Protein AF-A0A966AXZ4-F1 (afdb_monomer_lite)

Secondary structure (DSSP, 8-state):
--TTS-----S--GGGHHHHHHHHHHTT---TTTS-HHHHT-EE---TTT-TT-SS-SGGGHHHHHHHHHHHHHHTT--S---EEEESSTT-TT-GGGSSEEEEEEETTEEEEEE---TTS-S--EEEEEEEEGGGHHHHHHHHHHHHHHT-SS--HHHHHHHH-HHHHHHHHHTT-

pLDDT: mean 95.13, std 7.03, range [40.56, 98.88]

Structure (mmCIF, N/CA/C/O backbone):
data_AF-A0A966AXZ4-F1
#
_entry.id   AF-A0A966AXZ4-F1
#
loop_
_atom_site.group_PDB
_atom_site.id
_atom_site.type_symbol
_atom_site.label_atom_id
_atom_site.label_alt_id
_atom_site.label_comp_id
_atom_site.label_asym_id
_atom_site.label_entity_id
_atom_site.label_seq_id
_atom_site.pdbx_PDB_ins_code
_atom_site.Cartn_x
_atom_site.Cartn_y
_atom_site.Cartn_z
_atom_site.occupancy
_atom_site.B_iso_or_equiv
_atom_site.auth_seq_id
_atom_site.auth_comp_id
_atom_site.auth_asym_id
_atom_site.auth_atom_id
_atom_site.pdbx_PDB_model_num
ATOM 1 N N . LEU A 1 1 ? -18.632 7.167 8.258 1.00 95.75 1 LEU A N 1
ATOM 2 C CA . LEU A 1 1 ? -17.716 6.533 7.284 1.00 95.75 1 LEU A CA 1
ATOM 3 C C . LEU A 1 1 ? -16.442 7.355 7.215 1.00 95.75 1 LEU A C 1
ATOM 5 O O . LEU A 1 1 ? -16.535 8.578 7.278 1.00 95.75 1 LEU A O 1
ATOM 9 N N . THR A 1 2 ? -15.285 6.708 7.122 1.00 96.25 2 THR A N 1
ATOM 10 C CA . THR A 1 2 ? -13.990 7.372 6.924 1.00 96.25 2 THR A CA 1
ATOM 11 C C . THR A 1 2 ? -13.597 7.329 5.438 1.00 96.25 2 THR A C 1
ATOM 13 O O . THR A 1 2 ? -14.100 6.491 4.685 1.00 96.25 2 THR A O 1
ATOM 16 N N . PRO A 1 3 ? -12.667 8.186 4.982 1.00 96.75 3 PRO A N 1
ATOM 17 C CA . PRO A 1 3 ? -12.105 8.092 3.629 1.00 96.75 3 PRO A CA 1
ATOM 18 C C . PRO A 1 3 ? -11.307 6.804 3.349 1.00 96.75 3 PRO A C 1
ATOM 20 O O . PRO A 1 3 ? -10.951 6.549 2.194 1.00 96.75 3 PRO A O 1
ATOM 23 N N . ASN A 1 4 ? -11.012 6.012 4.385 1.00 95.94 4 ASN A N 1
ATOM 24 C CA . ASN A 1 4 ? -10.314 4.729 4.308 1.00 95.94 4 ASN A CA 1
ATOM 25 C C . ASN A 1 4 ? -11.280 3.534 4.383 1.00 95.94 4 ASN A C 1
ATOM 27 O O . ASN A 1 4 ? -10.869 2.445 4.737 1.00 95.94 4 ASN A O 1
ATOM 31 N N . GLN A 1 5 ? -12.551 3.729 4.013 1.00 96.06 5 GLN A N 1
ATOM 32 C CA . GLN A 1 5 ? -13.557 2.657 3.958 1.00 96.06 5 GLN A CA 1
ATOM 33 C C . GLN A 1 5 ? -13.940 2.082 5.342 1.00 96.06 5 GLN A C 1
ATOM 35 O O . GLN A 1 5 ? -14.648 1.084 5.405 1.00 96.06 5 GLN A O 1
ATOM 40 N N . ASP A 1 6 ? -13.589 2.761 6.444 1.00 93.88 6 ASP A N 1
ATOM 41 C CA . ASP A 1 6 ? -13.956 2.336 7.803 1.00 93.88 6 ASP A CA 1
ATOM 42 C C . ASP A 1 6 ? -15.274 2.952 8.299 1.00 93.88 6 ASP A C 1
ATOM 44 O O . ASP A 1 6 ? -15.748 4.007 7.844 1.00 93.88 6 ASP A O 1
ATOM 48 N N . LEU A 1 7 ? -15.830 2.336 9.343 1.00 93.00 7 LEU A N 1
ATOM 49 C CA . LEU A 1 7 ? -16.953 2.849 10.123 1.00 93.00 7 LEU A CA 1
ATOM 50 C C . LEU A 1 7 ? -16.463 3.454 11.444 1.00 93.00 7 LEU A C 1
ATOM 52 O O . LEU A 1 7 ? -15.711 2.838 12.191 1.00 93.00 7 LEU A O 1
ATOM 56 N N . LEU A 1 8 ? -16.936 4.665 11.754 1.00 93.06 8 LEU A N 1
ATOM 57 C CA . LEU A 1 8 ? -16.705 5.317 13.043 1.00 93.06 8 LEU A CA 1
ATOM 58 C C . LEU A 1 8 ? -17.998 5.271 13.857 1.00 93.06 8 LEU A C 1
ATOM 60 O O . LEU A 1 8 ? -18.993 5.880 13.459 1.00 93.06 8 LEU A O 1
ATOM 64 N N . LEU A 1 9 ? -17.972 4.563 14.986 1.00 92.56 9 LEU A N 1
ATOM 65 C CA . LEU A 1 9 ? -19.081 4.527 15.935 1.00 92.56 9 LEU A CA 1
ATOM 66 C C . LEU A 1 9 ? -18.983 5.734 16.879 1.00 92.56 9 LEU A C 1
ATOM 68 O O . LEU A 1 9 ? -18.031 5.862 17.650 1.00 92.56 9 LEU A O 1
ATOM 72 N N . CYS A 1 10 ? -19.959 6.636 16.797 1.00 95.06 10 CYS A N 1
ATOM 73 C CA . CYS A 1 10 ? -19.975 7.900 17.536 1.00 95.06 10 CYS A CA 1
ATOM 74 C C . CYS A 1 10 ? -20.918 7.850 18.747 1.00 95.06 10 CYS A C 1
ATOM 76 O O . CYS A 1 10 ? -21.802 7.003 18.824 1.00 95.06 10 CYS A O 1
ATOM 78 N N . ASN A 1 11 ? -20.766 8.816 19.662 1.00 95.88 11 ASN A N 1
ATOM 79 C CA . ASN A 1 11 ? -21.666 9.040 20.804 1.00 95.88 11 ASN A CA 1
ATOM 80 C C . ASN A 1 11 ? -21.821 7.835 21.753 1.00 95.88 11 ASN A C 1
ATOM 82 O O . ASN A 1 11 ? -22.874 7.639 22.352 1.00 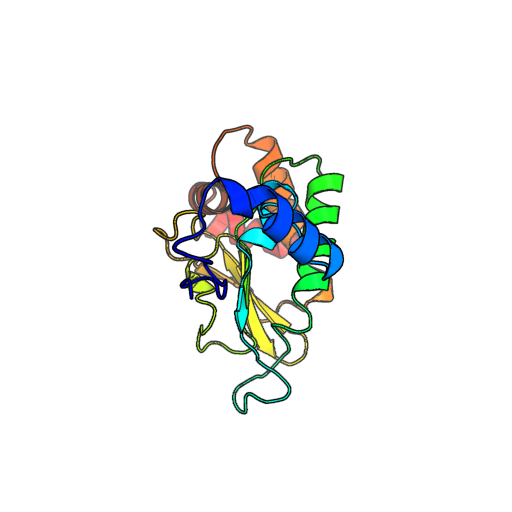95.88 11 ASN A O 1
ATOM 86 N N . ILE A 1 12 ? -20.756 7.048 21.922 1.00 95.44 12 ILE A N 1
ATOM 87 C CA . ILE A 1 12 ? -20.717 5.924 22.865 1.00 95.44 12 ILE A CA 1
ATOM 88 C C . ILE A 1 12 ? -20.418 6.441 24.277 1.00 95.44 12 ILE A C 1
ATOM 90 O O . ILE A 1 12 ? -19.349 7.011 24.527 1.00 95.44 12 ILE A O 1
ATOM 94 N N . GLY A 1 13 ? -21.333 6.195 25.218 1.00 96.69 13 GLY A N 1
ATOM 95 C CA . GLY A 1 13 ? -21.116 6.487 26.632 1.00 96.69 13 GLY A CA 1
ATOM 96 C C . GLY A 1 13 ? -19.988 5.634 27.219 1.00 96.69 13 GLY A C 1
ATOM 97 O O . GLY A 1 13 ? -19.812 4.474 26.852 1.00 96.69 13 GLY A O 1
ATOM 98 N N . SER A 1 14 ? -19.216 6.181 28.165 1.00 95.94 14 SER A N 1
ATOM 99 C CA . SER A 1 14 ? -18.076 5.464 28.768 1.00 95.94 14 SER A CA 1
ATOM 100 C C . SER A 1 14 ? -18.457 4.109 29.377 1.00 95.94 14 SER A C 1
ATOM 102 O O . SER A 1 14 ? -17.656 3.182 29.303 1.00 95.94 14 SER A O 1
ATOM 104 N N . SER A 1 15 ? -19.676 3.974 29.912 1.00 97.19 15 SER A N 1
ATOM 105 C CA . SER A 1 15 ? -20.209 2.724 30.472 1.00 97.19 15 SER A CA 1
ATOM 106 C C . SER A 1 15 ? -20.489 1.636 29.429 1.00 97.19 15 SER A C 1
ATOM 108 O O . SER A 1 15 ? -20.522 0.466 29.784 1.00 97.19 15 SER A O 1
ATOM 110 N N . GLN A 1 16 ? -20.664 1.998 28.156 1.00 96.69 16 GLN A N 1
ATOM 111 C CA . GLN A 1 16 ? -20.982 1.070 27.062 1.00 96.69 16 GLN A CA 1
ATOM 112 C C . GLN A 1 16 ? -19.729 0.585 26.317 1.00 96.69 16 GLN A C 1
ATOM 114 O O . GLN A 1 16 ? -19.795 -0.335 25.508 1.00 96.69 16 GLN A O 1
ATOM 119 N N . LYS A 1 17 ? -18.563 1.205 26.552 1.00 93.56 17 LYS A N 1
ATOM 120 C CA . LYS A 1 17 ? -17.340 0.915 25.784 1.00 93.56 17 LYS A CA 1
ATOM 121 C C . LYS A 1 17 ? -16.882 -0.535 25.914 1.00 93.56 17 LYS A C 1
ATOM 123 O O . LYS A 1 17 ? -16.391 -1.088 24.938 1.00 93.56 17 LYS A O 1
ATOM 128 N N . SER A 1 18 ? -16.980 -1.125 27.104 1.00 94.31 18 SER A N 1
ATOM 129 C CA . SER A 1 18 ? -16.552 -2.509 27.336 1.00 94.31 18 SER A CA 1
ATOM 130 C C . SER A 1 18 ? -17.468 -3.512 26.641 1.00 94.31 18 SER A C 1
ATOM 132 O O . SER A 1 18 ? -16.957 -4.401 25.968 1.00 94.31 18 SER A O 1
ATOM 134 N N . SER A 1 19 ? -18.792 -3.343 26.748 1.00 95.81 19 SER A N 1
ATOM 135 C CA . SER A 1 19 ? -19.756 -4.250 26.113 1.00 95.81 19 SER A CA 1
ATOM 136 C C . SER A 1 19 ? -19.641 -4.205 24.591 1.00 95.81 19 SER A C 1
ATOM 138 O O . SER A 1 19 ? -19.470 -5.245 23.972 1.00 95.81 19 SER A O 1
ATOM 140 N N . ILE A 1 20 ? -19.581 -3.005 24.000 1.00 94.75 20 ILE A N 1
ATOM 141 C CA . ILE A 1 20 ? -19.436 -2.839 22.545 1.00 94.75 20 ILE A CA 1
ATOM 142 C C . ILE A 1 20 ? -18.148 -3.489 22.033 1.00 94.75 20 ILE A C 1
ATOM 144 O O . ILE A 1 20 ? -18.159 -4.131 20.989 1.00 94.75 20 ILE A O 1
ATOM 148 N N . LYS A 1 21 ? -17.027 -3.339 22.752 1.00 92.88 21 LYS A N 1
ATOM 149 C CA . LYS A 1 21 ? -15.770 -3.998 22.370 1.00 92.88 21 LYS A CA 1
ATOM 150 C C . LYS A 1 21 ? -15.888 -5.525 22.392 1.00 92.88 21 LYS A C 1
ATOM 152 O O . LYS A 1 21 ? -15.381 -6.158 21.476 1.00 92.88 21 LYS A O 1
ATOM 157 N N . SER A 1 22 ? -16.544 -6.089 23.410 1.00 94.06 22 SER A N 1
ATOM 158 C CA . SER A 1 22 ? -16.777 -7.538 23.505 1.00 94.06 22 SER A CA 1
ATOM 159 C C . SER A 1 22 ? -17.649 -8.030 22.354 1.00 94.06 22 SER A C 1
ATOM 161 O O . SER A 1 22 ? -17.251 -8.938 21.637 1.00 94.06 22 SER A O 1
ATOM 163 N N . GLU A 1 23 ? -18.787 -7.373 22.119 1.00 95.44 23 GLU A N 1
ATOM 164 C CA . GLU A 1 23 ? -19.732 -7.742 21.059 1.00 95.44 23 GLU A CA 1
ATOM 165 C C . GLU A 1 23 ? -19.090 -7.659 19.664 1.00 95.44 23 GLU A C 1
ATOM 167 O O . GLU A 1 23 ? -19.274 -8.547 18.838 1.00 95.44 23 GLU A O 1
ATOM 172 N N . LEU A 1 24 ? -18.290 -6.620 19.394 1.00 94.38 24 LEU A N 1
ATOM 173 C CA . LEU A 1 24 ? -17.549 -6.507 18.134 1.00 94.38 24 LEU A CA 1
ATOM 174 C C . LEU A 1 24 ? -16.515 -7.627 17.973 1.00 94.38 24 LEU A C 1
ATOM 176 O O . LEU A 1 24 ? -16.418 -8.205 16.893 1.00 94.38 24 LEU A O 1
ATOM 180 N N . SER A 1 25 ? -15.784 -7.960 19.039 1.00 93.06 25 SER A N 1
ATOM 181 C CA . SER A 1 25 ? -14.808 -9.052 19.023 1.00 93.06 25 SER A CA 1
ATOM 182 C C . SER A 1 25 ? -15.476 -10.412 18.787 1.00 93.06 25 SER A C 1
ATOM 184 O O . SER A 1 25 ? -14.980 -11.199 17.984 1.00 93.06 25 SER A O 1
ATOM 186 N N . GLU A 1 26 ? -16.642 -10.663 19.390 1.00 95.75 26 GLU A N 1
ATOM 187 C CA . GLU A 1 26 ? -17.452 -11.872 19.159 1.00 95.75 26 GLU A CA 1
ATOM 188 C C . GLU A 1 26 ? -17.940 -11.992 17.706 1.00 95.75 26 GLU A C 1
ATOM 190 O O . GLU A 1 26 ? -18.071 -13.097 17.182 1.00 95.75 26 GLU A O 1
ATOM 195 N N . LEU A 1 27 ? -18.161 -10.860 17.031 1.00 95.62 27 LEU A N 1
ATOM 196 C CA . LEU A 1 27 ? -18.489 -10.793 15.603 1.00 95.62 27 LEU A CA 1
ATOM 197 C C . LEU A 1 27 ? -17.257 -10.891 14.684 1.00 95.62 27 LEU A C 1
ATOM 199 O O . LEU A 1 27 ? -17.410 -10.855 13.463 1.00 95.62 27 LEU A O 1
ATOM 203 N N . GLY A 1 28 ? -16.051 -11.010 15.244 1.00 93.06 28 GLY A N 1
ATOM 204 C CA . GLY A 1 28 ? -14.799 -11.113 14.493 1.00 93.06 28 GLY A CA 1
ATOM 205 C C . GLY A 1 28 ? -14.173 -9.772 14.102 1.00 93.06 28 GLY A C 1
ATOM 206 O O . GLY A 1 28 ? -13.272 -9.751 13.268 1.00 93.06 28 GLY A O 1
ATOM 207 N N . PHE A 1 29 ? -14.620 -8.651 14.677 1.00 91.94 29 PHE A N 1
ATOM 208 C CA . PHE A 1 29 ? -13.968 -7.358 14.478 1.00 91.94 29 PHE A CA 1
ATOM 209 C C . PHE A 1 29 ? -12.845 -7.158 15.494 1.00 91.94 29 PHE A C 1
ATOM 211 O O . PHE A 1 29 ? -13.083 -7.006 16.693 1.00 91.94 29 PHE A O 1
ATOM 218 N N . GLU A 1 30 ? -11.620 -7.090 14.991 1.00 89.69 30 GLU A N 1
ATOM 219 C CA . GLU A 1 30 ? -10.447 -6.720 15.777 1.00 89.69 30 GLU A CA 1
ATOM 220 C C . GLU A 1 30 ? -10.462 -5.226 16.116 1.00 89.69 30 GLU A C 1
ATOM 222 O O . GLU A 1 30 ? -10.907 -4.374 15.335 1.00 89.69 30 GLU A O 1
ATOM 227 N N . LEU A 1 31 ? -9.938 -4.874 17.289 1.00 86.25 31 LEU A N 1
ATOM 228 C CA . LEU A 1 31 ? -9.722 -3.474 17.618 1.00 86.25 31 LEU A CA 1
ATOM 229 C C . LEU A 1 31 ? -8.572 -2.927 16.773 1.00 86.25 31 LEU A C 1
ATOM 231 O O . LEU A 1 31 ? -7.605 -3.641 16.516 1.00 86.25 31 LEU A O 1
ATOM 235 N N . PRO A 1 32 ? -8.573 -1.623 16.429 1.00 83.81 32 PRO A N 1
ATOM 236 C CA . PRO A 1 32 ? -7.520 -1.056 15.601 1.00 83.81 32 PRO A CA 1
ATOM 237 C C . PRO A 1 32 ? -6.117 -1.392 16.100 1.00 83.81 32 PRO A C 1
ATOM 239 O O . PRO A 1 32 ? -5.274 -1.715 15.283 1.00 83.81 32 PRO A O 1
ATOM 242 N N . ALA A 1 33 ? -5.877 -1.375 17.418 1.00 86.00 33 ALA A N 1
ATOM 243 C CA . ALA A 1 33 ? -4.576 -1.668 18.025 1.00 86.00 33 ALA A CA 1
ATOM 244 C C . ALA A 1 33 ? -4.062 -3.104 17.803 1.00 86.00 33 ALA A C 1
ATOM 246 O O . ALA A 1 33 ? -2.859 -3.316 17.924 1.00 86.00 33 ALA A O 1
ATOM 247 N N . GLU A 1 34 ? -4.948 -4.046 17.488 1.00 87.75 34 GLU A N 1
ATOM 248 C CA . GLU A 1 34 ? -4.649 -5.465 17.255 1.00 87.75 34 GLU A CA 1
ATOM 249 C C . GLU A 1 34 ? -4.339 -5.730 15.773 1.00 87.75 34 GLU A C 1
ATOM 251 O O . GLU A 1 34 ? -3.531 -6.597 15.456 1.00 87.75 34 GLU A O 1
ATOM 256 N N . VAL A 1 35 ? -4.883 -4.903 14.873 1.00 89.25 35 VAL A N 1
ATOM 257 C CA . VAL A 1 35 ? -4.643 -4.985 13.427 1.00 89.25 35 VAL A CA 1
ATOM 258 C C . VAL A 1 35 ? -3.253 -4.452 13.077 1.00 89.25 35 VAL A C 1
ATOM 260 O O . VAL A 1 35 ? -2.879 -3.339 13.490 1.00 89.25 35 VAL A O 1
ATOM 263 N N . SER A 1 36 ? -2.509 -5.200 12.253 1.00 90.06 36 SER A N 1
ATOM 264 C CA . SER A 1 36 ? -1.188 -4.784 11.771 1.00 90.06 36 SER A CA 1
ATOM 265 C C . SER A 1 36 ? -1.267 -3.428 11.042 1.00 90.06 36 SER A C 1
ATOM 267 O O . SER A 1 36 ? -2.238 -3.156 10.327 1.00 90.06 36 SER A O 1
ATOM 269 N N . PRO A 1 37 ? -0.269 -2.534 11.187 1.00 89.19 37 PRO A N 1
ATOM 270 C CA . PRO A 1 37 ? -0.312 -1.233 10.517 1.00 89.19 37 PRO A CA 1
ATOM 271 C C . PRO A 1 37 ? -0.348 -1.330 8.983 1.00 89.19 37 PRO A C 1
ATOM 273 O O . PRO A 1 37 ? -0.871 -0.420 8.337 1.00 89.19 37 PRO A O 1
ATOM 276 N N . LEU A 1 38 ? 0.173 -2.430 8.424 1.00 92.94 38 LEU A N 1
ATOM 277 C CA . LEU A 1 38 ? 0.149 -2.735 6.994 1.00 92.94 38 LEU A CA 1
ATOM 278 C C . LEU A 1 38 ? -1.295 -2.912 6.514 1.00 92.94 38 LEU A C 1
ATOM 280 O O . LEU A 1 38 ? -1.705 -2.263 5.555 1.00 92.94 38 LEU A O 1
ATOM 284 N N . VAL A 1 39 ? -2.081 -3.720 7.231 1.00 93.75 39 VAL A N 1
ATOM 285 C CA . VAL A 1 39 ? -3.490 -3.991 6.914 1.00 93.75 39 VAL A CA 1
ATOM 286 C C . VAL A 1 39 ? -4.369 -2.782 7.225 1.00 93.75 39 VAL A C 1
ATOM 288 O O . VAL A 1 39 ? -5.171 -2.374 6.391 1.00 93.75 39 VAL A O 1
ATOM 291 N N . ARG A 1 40 ? -4.174 -2.142 8.387 1.00 92.94 40 ARG A N 1
ATOM 292 C CA . ARG A 1 40 ? -5.029 -1.049 8.894 1.00 92.94 40 ARG A CA 1
ATOM 293 C C . ARG A 1 40 ? -5.186 0.127 7.926 1.00 92.94 40 ARG A C 1
ATOM 295 O O . ARG A 1 40 ? -6.179 0.848 7.979 1.00 92.94 40 ARG A O 1
ATOM 302 N N . HIS A 1 41 ? -4.176 0.396 7.104 1.00 93.69 41 HIS A N 1
ATOM 303 C CA . HIS A 1 41 ? -4.178 1.542 6.194 1.00 93.69 41 HIS A CA 1
ATOM 304 C C . HIS A 1 41 ? -4.215 1.153 4.716 1.00 93.69 41 HIS A C 1
ATOM 306 O O . HIS A 1 41 ? -4.254 2.048 3.861 1.00 93.69 41 HIS A O 1
ATOM 312 N N . ALA A 1 42 ? -4.217 -0.147 4.414 1.00 97.50 42 ALA A N 1
ATOM 313 C CA . ALA A 1 42 ? -4.310 -0.623 3.051 1.00 97.50 42 ALA A CA 1
ATOM 314 C C . ALA A 1 42 ? -5.698 -0.355 2.463 1.00 97.50 42 ALA A C 1
ATOM 316 O O . ALA A 1 42 ? -6.698 -0.366 3.173 1.00 97.50 42 ALA A O 1
ATOM 317 N N . LEU A 1 43 ? -5.760 -0.093 1.156 1.00 98.38 43 LEU A N 1
ATOM 318 C CA . LEU A 1 43 ? -7.028 0.081 0.443 1.00 98.38 43 LEU A CA 1
ATOM 319 C C . LEU A 1 43 ? -6.993 -0.612 -0.908 1.00 98.38 43 LEU A C 1
ATOM 321 O O . LEU A 1 43 ? -6.003 -0.523 -1.635 1.00 98.38 43 LEU A O 1
ATOM 325 N N . ALA A 1 44 ? -8.126 -1.198 -1.276 1.00 98.75 44 ALA A N 1
ATOM 326 C CA . ALA A 1 44 ? -8.399 -1.697 -2.612 1.00 98.75 44 ALA A CA 1
ATOM 327 C C . ALA A 1 44 ? -9.685 -1.078 -3.173 1.00 98.75 44 ALA A C 1
ATOM 329 O O . ALA A 1 44 ? -10.540 -0.586 -2.432 1.00 98.75 44 ALA A O 1
ATOM 330 N N . CYS A 1 45 ? -9.823 -1.080 -4.501 1.00 98.69 45 CYS A N 1
ATOM 331 C CA . CYS A 1 45 ? -11.124 -0.858 -5.127 1.00 98.69 45 CYS A CA 1
ATOM 332 C C . CYS A 1 45 ? -11.830 -2.198 -5.380 1.00 98.69 45 CYS A C 1
ATOM 334 O O . CYS A 1 45 ? -11.142 -3.216 -5.469 1.00 98.69 45 CYS A O 1
ATOM 336 N N . PRO A 1 46 ? -13.161 -2.204 -5.587 1.00 98.62 46 PRO A N 1
ATOM 337 C CA . PRO A 1 46 ? -13.897 -3.448 -5.815 1.00 98.62 46 PRO A CA 1
ATOM 338 C C . PRO A 1 46 ? -13.358 -4.278 -6.980 1.00 98.62 46 PRO A C 1
ATOM 340 O O . PRO A 1 46 ? -13.218 -5.488 -6.873 1.00 98.62 46 PRO A O 1
ATOM 343 N N . ALA A 1 47 ? -12.984 -3.610 -8.079 1.00 98.69 47 ALA A N 1
ATOM 344 C CA . ALA A 1 47 ? -12.502 -4.254 -9.298 1.00 98.69 47 ALA A CA 1
ATOM 345 C C . ALA A 1 47 ? -13.448 -5.383 -9.772 1.00 98.69 47 ALA A C 1
ATOM 347 O O . ALA A 1 47 ? -14.657 -5.165 -9.890 1.00 98.69 47 ALA A O 1
ATOM 348 N N . LEU A 1 48 ? -12.916 -6.555 -10.114 1.00 97.88 48 LEU A N 1
ATOM 349 C CA . LEU A 1 48 ? -13.718 -7.704 -10.525 1.00 97.88 48 LEU A CA 1
ATOM 350 C C . LEU A 1 48 ? -14.507 -8.284 -9.333 1.00 97.88 48 LEU A C 1
ATOM 352 O O . LEU A 1 48 ? -14.006 -8.284 -8.210 1.00 97.88 48 LEU A O 1
ATOM 356 N N . PRO A 1 49 ? -15.722 -8.825 -9.556 1.00 97.75 49 PRO A N 1
ATOM 357 C CA . PRO A 1 49 ? -16.357 -9.088 -10.854 1.00 97.75 49 PRO A CA 1
ATOM 358 C C . PRO A 1 49 ? -17.327 -7.990 -11.327 1.00 97.75 49 PRO A C 1
ATOM 360 O O . PRO A 1 49 ? -17.901 -8.110 -12.405 1.00 97.75 49 PRO A O 1
ATOM 363 N N . THR A 1 50 ? -17.569 -6.951 -10.524 1.00 98.00 50 THR A N 1
ATOM 364 C CA . THR A 1 50 ? -18.685 -6.011 -10.749 1.00 98.00 50 THR A CA 1
ATOM 365 C C . THR A 1 50 ? -18.280 -4.726 -11.466 1.00 98.00 50 THR A C 1
ATOM 367 O O . THR A 1 50 ? -19.119 -4.087 -12.101 1.00 98.00 50 THR A O 1
ATOM 370 N N . CYS A 1 51 ? -17.008 -4.326 -11.405 1.00 98.50 51 CYS A N 1
ATOM 371 C CA . CYS A 1 51 ? -16.521 -3.150 -12.117 1.00 98.50 51 CYS A CA 1
ATOM 372 C C . CYS A 1 51 ? -16.235 -3.485 -13.587 1.00 98.50 51 CYS A C 1
ATOM 374 O O . CYS A 1 51 ? -15.249 -4.149 -13.895 1.00 98.50 51 CYS A O 1
ATOM 376 N N . GLY A 1 52 ? -17.032 -2.938 -14.509 1.00 98.19 52 GLY A N 1
ATOM 377 C CA . GLY A 1 52 ? -16.846 -3.128 -15.957 1.00 98.19 52 GLY A CA 1
ATOM 378 C C . GLY A 1 52 ? -15.577 -2.495 -16.552 1.00 98.19 52 GLY A C 1
ATOM 379 O O . GLY A 1 52 ? -15.327 -2.652 -17.742 1.00 98.19 52 GLY A O 1
ATOM 380 N N . LEU A 1 53 ? -14.791 -1.768 -15.748 1.00 98.44 53 LEU A N 1
ATOM 381 C CA . LEU A 1 53 ? -13.506 -1.174 -16.147 1.00 98.44 53 LEU A CA 1
ATOM 382 C C . LEU A 1 53 ? -12.298 -1.941 -15.592 1.00 98.44 53 LEU A C 1
ATOM 384 O O . LEU A 1 53 ? -11.161 -1.587 -15.898 1.00 98.44 53 LEU A O 1
ATOM 388 N N . ALA A 1 54 ? -12.521 -2.935 -14.728 1.00 98.38 54 ALA A N 1
ATOM 389 C CA . ALA A 1 54 ? -11.437 -3.699 -14.130 1.00 98.38 54 ALA A CA 1
ATOM 390 C C . ALA A 1 54 ? -10.760 -4.587 -15.179 1.00 98.38 54 ALA A C 1
ATOM 392 O O . ALA A 1 54 ? -11.426 -5.284 -15.939 1.00 98.38 54 ALA A O 1
ATOM 393 N N . VAL A 1 55 ? -9.428 -4.571 -15.189 1.00 98.25 55 VAL A N 1
ATOM 394 C CA . VAL A 1 55 ? -8.606 -5.438 -16.048 1.00 98.25 55 VAL A CA 1
ATOM 395 C C . VAL A 1 55 ? -7.943 -6.573 -15.263 1.00 98.25 55 VAL A C 1
ATOM 397 O O . VAL A 1 55 ? -7.447 -7.524 -15.858 1.00 98.25 55 VAL A O 1
ATOM 400 N N . THR A 1 56 ? -7.943 -6.477 -13.931 1.00 98.56 56 THR A N 1
ATOM 401 C CA . THR A 1 56 ? -7.454 -7.484 -12.980 1.00 98.56 56 THR A CA 1
ATOM 402 C C . THR A 1 56 ? -8.135 -7.293 -11.619 1.00 98.56 56 THR A C 1
ATOM 404 O O . THR A 1 56 ? -8.912 -6.352 -11.428 1.00 98.56 56 THR A O 1
ATOM 407 N N . GLU A 1 57 ? -7.854 -8.189 -10.676 1.00 98.56 57 GLU A N 1
ATOM 408 C CA . GLU A 1 57 ? -8.352 -8.138 -9.301 1.00 98.56 57 GLU A CA 1
ATOM 409 C C . GLU A 1 57 ? -7.822 -6.932 -8.501 1.00 98.56 57 GLU A C 1
ATOM 411 O O . GLU A 1 57 ? -6.870 -6.249 -8.879 1.00 98.56 57 GLU A O 1
ATOM 416 N N . SER A 1 58 ? -8.467 -6.656 -7.367 1.00 98.62 58 SER A N 1
ATOM 417 C CA . SER A 1 58 ? -7.967 -5.710 -6.367 1.00 98.62 58 SER A CA 1
ATOM 418 C C . SER A 1 58 ? -8.443 -6.116 -4.976 1.00 98.62 58 SER A C 1
ATOM 420 O O . SER A 1 58 ? -7.678 -6.720 -4.240 1.00 98.62 58 SER A O 1
ATOM 422 N N . GLU A 1 59 ? -9.699 -5.838 -4.611 1.00 98.56 59 GLU A N 1
ATOM 423 C CA . GLU A 1 59 ? -10.236 -6.112 -3.265 1.00 98.56 59 GLU A CA 1
ATOM 424 C C . GLU A 1 59 ? -10.067 -7.571 -2.840 1.00 98.56 59 GLU A C 1
ATOM 426 O O . GLU A 1 59 ? -9.542 -7.840 -1.765 1.00 98.56 59 GLU A O 1
ATOM 431 N N . ARG A 1 60 ? -10.438 -8.510 -3.714 1.00 98.38 60 ARG A N 1
ATOM 432 C CA . ARG A 1 60 ? -10.465 -9.944 -3.395 1.00 98.38 60 ARG A CA 1
ATOM 433 C C . ARG A 1 60 ? -9.092 -10.588 -3.206 1.00 98.38 60 ARG A C 1
ATOM 435 O O . ARG A 1 60 ? -9.031 -11.662 -2.629 1.00 98.38 60 ARG A O 1
ATOM 442 N N . VAL A 1 61 ? -8.025 -9.956 -3.696 1.00 98.19 61 VAL A N 1
ATOM 443 C CA . VAL A 1 61 ? -6.647 -10.478 -3.611 1.00 98.19 61 VAL A CA 1
ATOM 444 C C . VAL A 1 61 ? -5.756 -9.646 -2.693 1.00 98.19 61 VAL A C 1
ATOM 446 O O . VAL A 1 61 ? -4.646 -10.062 -2.378 1.00 98.19 61 VAL A O 1
ATOM 449 N N . LEU A 1 62 ? -6.211 -8.462 -2.261 1.00 98.44 62 LEU A N 1
ATOM 450 C CA . LEU A 1 62 ? -5.428 -7.599 -1.383 1.00 98.44 62 LEU A CA 1
ATOM 451 C C . LEU A 1 62 ? -5.039 -8.300 -0.065 1.00 98.44 62 LEU A C 1
ATOM 453 O O . LEU A 1 62 ? -3.881 -8.143 0.310 1.00 98.44 62 LEU A O 1
ATOM 457 N N . PRO A 1 63 ? -5.906 -9.078 0.622 1.00 97.69 63 PRO A N 1
ATOM 458 C CA . PRO A 1 63 ? -5.505 -9.800 1.834 1.00 97.69 63 PRO A CA 1
ATOM 459 C C . PRO A 1 63 ? -4.277 -10.700 1.625 1.00 97.69 63 PRO A C 1
ATOM 461 O O . PRO A 1 63 ? -3.293 -10.545 2.346 1.00 97.69 63 PRO A O 1
ATOM 464 N N . ASP A 1 64 ? -4.281 -11.533 0.580 1.00 98.19 64 ASP A N 1
ATOM 465 C CA . ASP A 1 64 ? -3.162 -12.427 0.241 1.00 98.19 64 ASP A CA 1
ATOM 466 C C . ASP A 1 64 ? -1.888 -11.637 -0.098 1.00 98.19 64 ASP A C 1
ATOM 468 O O . ASP A 1 64 ? -0.778 -12.005 0.284 1.00 98.19 64 ASP A O 1
ATOM 472 N N . VAL A 1 65 ? -2.032 -10.509 -0.804 1.00 98.50 65 VAL A N 1
ATOM 473 C CA . VAL A 1 65 ? -0.910 -9.606 -1.106 1.00 98.50 65 VAL A CA 1
ATOM 474 C C . VAL A 1 65 ? -0.317 -9.010 0.173 1.00 98.50 65 VAL A C 1
ATOM 476 O O . VAL A 1 65 ? 0.902 -8.909 0.287 1.00 98.50 65 VAL A O 1
ATOM 479 N N . LEU A 1 66 ? -1.147 -8.616 1.140 1.00 98.19 66 LEU A N 1
ATOM 480 C CA . LEU A 1 66 ? -0.672 -8.060 2.408 1.00 98.19 66 LEU A CA 1
ATOM 481 C C . LEU A 1 66 ? 0.023 -9.124 3.263 1.00 98.19 66 LEU A C 1
ATOM 483 O O . LEU A 1 66 ? 1.046 -8.809 3.862 1.00 98.19 66 LEU A O 1
ATOM 487 N N . GLU A 1 67 ? -0.467 -10.365 3.282 1.00 97.38 67 GLU A N 1
ATOM 488 C CA . GLU 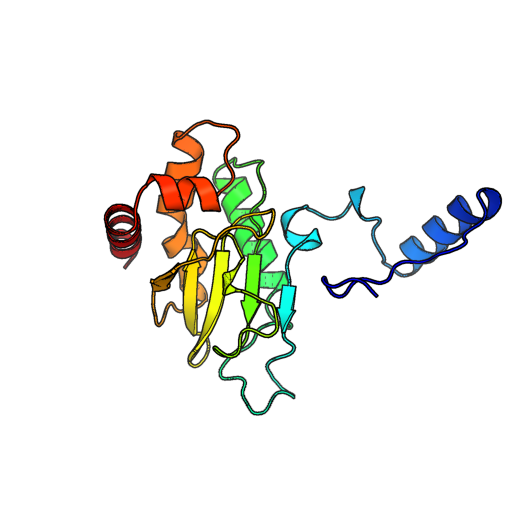A 1 67 ? 0.191 -11.483 3.975 1.00 97.38 67 GLU A CA 1
ATOM 489 C C . GLU A 1 67 ? 1.577 -11.778 3.384 1.00 97.38 67 GLU A C 1
ATOM 491 O O . GLU A 1 67 ? 2.565 -11.880 4.113 1.00 97.38 67 GLU A O 1
ATOM 496 N N . ARG A 1 68 ? 1.675 -11.823 2.051 1.00 97.88 68 ARG A N 1
ATOM 497 C CA . ARG A 1 68 ? 2.943 -11.981 1.323 1.00 97.88 68 ARG A CA 1
ATOM 498 C C . ARG A 1 68 ? 3.939 -10.869 1.650 1.00 97.88 68 ARG A C 1
ATOM 500 O O . ARG A 1 68 ? 5.099 -11.141 1.956 1.00 97.88 68 ARG A O 1
ATOM 507 N N . LEU A 1 69 ? 3.480 -9.615 1.648 1.00 98.00 69 LEU A N 1
ATOM 508 C CA . LEU A 1 69 ? 4.305 -8.462 2.012 1.00 98.00 69 LEU A CA 1
ATOM 509 C C . LEU A 1 69 ? 4.735 -8.497 3.483 1.00 98.00 69 LEU A C 1
ATOM 511 O O . LEU A 1 69 ? 5.895 -8.216 3.773 1.00 98.00 69 LEU A O 1
ATOM 515 N N . ASP A 1 70 ? 3.840 -8.850 4.408 1.00 96.19 70 ASP A N 1
ATOM 516 C CA . ASP A 1 70 ? 4.174 -8.969 5.832 1.00 96.19 70 ASP A CA 1
ATOM 517 C C . ASP A 1 70 ? 5.212 -10.075 6.068 1.00 96.19 70 ASP A C 1
ATOM 519 O O . ASP A 1 70 ? 6.212 -9.856 6.753 1.00 96.19 70 ASP A O 1
ATOM 523 N N . SER A 1 71 ? 5.043 -11.232 5.418 1.00 96.81 71 SER A N 1
ATOM 524 C CA . SER A 1 71 ? 6.019 -12.326 5.424 1.00 96.81 71 SER A CA 1
ATOM 525 C C . SER A 1 71 ? 7.385 -11.868 4.903 1.00 96.81 71 SER A C 1
ATOM 527 O O . SER A 1 71 ? 8.403 -12.101 5.558 1.00 96.81 71 SER A O 1
ATOM 529 N N . GLN A 1 72 ? 7.421 -11.138 3.784 1.00 96.75 72 GLN A N 1
ATOM 530 C CA . GLN A 1 72 ? 8.659 -10.607 3.208 1.00 96.75 72 GLN A CA 1
ATOM 531 C C . GLN A 1 72 ? 9.348 -9.603 4.150 1.00 96.75 72 GLN A C 1
ATOM 533 O O . GLN A 1 72 ? 10.559 -9.670 4.368 1.00 96.75 72 GLN A O 1
ATOM 538 N N . LEU A 1 73 ? 8.588 -8.685 4.757 1.00 96.12 73 LEU A N 1
ATOM 539 C CA . LEU A 1 73 ? 9.117 -7.733 5.739 1.00 96.12 73 LEU A CA 1
ATOM 540 C C . LEU A 1 73 ? 9.669 -8.454 6.973 1.00 96.12 73 LEU A C 1
ATOM 542 O O . LEU A 1 73 ? 10.748 -8.103 7.450 1.00 96.12 73 LEU A O 1
ATOM 546 N N . ASN A 1 74 ? 8.975 -9.483 7.463 1.00 95.56 74 ASN A N 1
ATOM 547 C CA . ASN A 1 74 ? 9.429 -10.297 8.586 1.00 95.56 74 ASN A CA 1
ATOM 548 C C . ASN A 1 74 ? 10.694 -11.096 8.251 1.00 95.56 74 ASN A C 1
ATOM 550 O O . ASN A 1 74 ? 11.616 -11.108 9.068 1.00 95.56 74 ASN A O 1
ATOM 554 N N . HIS A 1 75 ? 10.775 -11.695 7.058 1.00 96.31 75 HIS A N 1
ATOM 555 C CA . HIS A 1 75 ? 11.963 -12.398 6.567 1.00 96.31 75 HIS A CA 1
ATOM 556 C C . HIS A 1 75 ? 13.189 -11.476 6.524 1.00 96.31 75 HIS A C 1
ATOM 558 O O . HIS A 1 75 ? 14.275 -11.850 6.963 1.00 96.31 75 HIS A O 1
ATOM 564 N N . LEU A 1 76 ? 12.995 -10.233 6.079 1.00 96.06 76 LEU A N 1
ATOM 565 C CA . LEU A 1 76 ? 14.033 -9.204 6.062 1.00 96.06 76 LEU A CA 1
ATOM 566 C C . LEU A 1 76 ? 14.214 -8.499 7.419 1.00 96.06 76 LEU A C 1
ATOM 568 O O . LEU A 1 76 ? 15.033 -7.589 7.522 1.00 96.06 76 LEU A O 1
ATOM 572 N N . GLU A 1 77 ? 13.503 -8.900 8.474 1.00 95.38 77 GLU A N 1
ATOM 573 C CA . GLU A 1 77 ? 13.536 -8.301 9.820 1.00 95.38 77 GLU A CA 1
ATOM 574 C C . GLU A 1 77 ? 13.178 -6.800 9.866 1.00 95.38 77 GLU A C 1
ATOM 576 O O . GLU A 1 77 ? 13.626 -6.046 10.736 1.00 95.38 77 GLU A O 1
ATOM 581 N N . ILE A 1 78 ? 12.344 -6.337 8.939 1.00 94.56 78 ILE A N 1
ATOM 582 C CA . ILE A 1 78 ? 11.873 -4.956 8.869 1.00 94.56 78 ILE A CA 1
ATOM 583 C C . ILE A 1 78 ? 10.616 -4.815 9.734 1.00 94.56 78 ILE A C 1
ATOM 585 O O . ILE A 1 78 ? 9.559 -5.340 9.416 1.00 94.56 78 ILE A O 1
ATOM 589 N N . LYS A 1 79 ? 10.710 -4.062 10.837 1.00 91.06 79 LYS A N 1
ATOM 590 C CA . LYS A 1 79 ? 9.580 -3.824 11.767 1.00 91.06 79 LYS A CA 1
ATOM 591 C C . LYS A 1 79 ? 8.704 -2.616 11.416 1.00 91.06 79 LYS A C 1
ATOM 593 O O . LYS A 1 79 ? 7.745 -2.318 12.121 1.00 91.06 79 LYS A O 1
ATOM 598 N N . LYS A 1 80 ? 9.066 -1.876 10.367 1.00 91.75 80 LYS A N 1
ATOM 599 C CA . LYS A 1 80 ? 8.318 -0.710 9.879 1.00 91.75 80 LYS A CA 1
ATOM 600 C C . LYS A 1 80 ? 7.254 -1.166 8.880 1.00 91.75 80 LYS A C 1
ATOM 602 O O . LYS A 1 80 ? 7.472 -2.124 8.152 1.00 91.75 80 LYS A O 1
ATOM 607 N N . SER A 1 81 ? 6.145 -0.437 8.816 1.00 93.56 81 SER A N 1
ATOM 608 C CA . SER A 1 81 ? 5.068 -0.697 7.856 1.00 93.56 81 SER A CA 1
ATOM 609 C C . SER A 1 81 ? 5.218 0.141 6.591 1.00 93.56 81 SER A C 1
ATOM 611 O O . SER A 1 81 ? 5.862 1.190 6.611 1.00 93.56 81 SER A O 1
ATOM 613 N N . ILE A 1 82 ? 4.562 -0.307 5.524 1.00 96.88 82 ILE A N 1
ATOM 614 C CA . ILE A 1 82 ? 4.450 0.384 4.240 1.00 96.88 82 ILE A CA 1
ATOM 615 C C . ILE A 1 82 ? 2.972 0.695 4.000 1.00 96.88 82 ILE A C 1
ATOM 617 O O . ILE A 1 82 ? 2.116 -0.152 4.244 1.00 96.88 82 ILE A O 1
ATOM 621 N N . LEU A 1 83 ? 2.644 1.897 3.527 1.00 97.81 83 LEU A N 1
ATOM 622 C CA . LEU A 1 83 ? 1.294 2.180 3.043 1.00 97.81 83 LEU A CA 1
ATOM 623 C C . LEU A 1 83 ? 1.081 1.550 1.657 1.00 97.81 83 LEU A C 1
ATOM 625 O O . LEU A 1 83 ? 1.628 2.046 0.667 1.00 97.81 83 LEU A O 1
ATOM 629 N N . VAL A 1 84 ? 0.242 0.513 1.592 1.00 98.50 84 VAL A N 1
ATOM 630 C CA . VAL A 1 84 ? -0.071 -0.236 0.364 1.00 98.50 84 VAL A CA 1
ATOM 631 C C . VAL A 1 84 ? -1.451 0.134 -0.170 1.00 98.50 84 VAL A C 1
ATOM 633 O O . VAL A 1 84 ? -2.415 0.217 0.586 1.00 98.50 84 VAL A O 1
ATOM 636 N N . ARG A 1 85 ? -1.588 0.348 -1.480 1.00 98.75 85 ARG A N 1
ATOM 637 C CA . ARG A 1 85 ? -2.902 0.544 -2.115 1.00 98.75 85 ARG A CA 1
ATOM 638 C C . ARG A 1 85 ? -2.978 -0.156 -3.460 1.00 98.75 85 ARG A C 1
ATOM 640 O O . ARG A 1 85 ? -2.020 -0.136 -4.226 1.00 98.75 85 ARG A O 1
ATOM 647 N N . MET A 1 86 ? -4.140 -0.718 -3.768 1.00 98.81 86 MET A N 1
ATOM 648 C CA . MET A 1 86 ? -4.353 -1.563 -4.938 1.00 98.81 86 MET A CA 1
ATOM 649 C C . MET A 1 86 ? -5.573 -1.109 -5.741 1.00 98.81 86 MET A C 1
ATOM 651 O O . MET A 1 86 ? -6.573 -0.653 -5.190 1.00 98.81 86 MET A O 1
ATOM 655 N N . THR A 1 87 ? -5.494 -1.202 -7.065 1.00 98.88 87 THR A N 1
ATOM 656 C CA . THR A 1 87 ? -6.631 -0.961 -7.961 1.00 98.88 87 THR A CA 1
ATOM 657 C C . THR A 1 87 ? -6.593 -1.913 -9.144 1.00 98.88 87 THR A C 1
ATOM 659 O O . THR A 1 87 ? -5.521 -2.206 -9.660 1.00 98.88 87 THR A O 1
ATOM 662 N N . GLY A 1 88 ? -7.762 -2.333 -9.627 1.00 98.75 88 GLY A N 1
ATOM 663 C CA . GLY A 1 88 ? -7.865 -3.248 -10.769 1.00 98.75 88 GLY A CA 1
ATOM 664 C C . GLY A 1 88 ? -7.724 -2.588 -12.147 1.00 98.75 88 GLY A C 1
ATOM 665 O O . GLY A 1 88 ? -7.834 -3.281 -13.151 1.00 98.75 88 GLY A O 1
ATOM 666 N N . CYS A 1 89 ? -7.556 -1.262 -12.222 1.00 98.69 89 CYS A N 1
ATOM 667 C CA . CYS A 1 89 ? -7.385 -0.479 -13.457 1.00 98.69 89 CYS A CA 1
ATOM 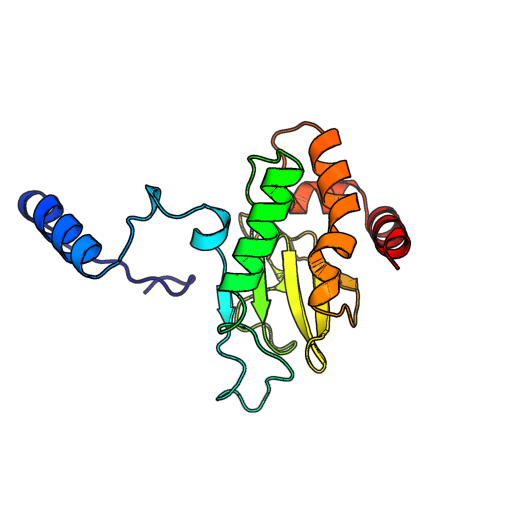668 C C . CYS A 1 89 ? -6.793 0.916 -13.129 1.00 98.69 89 CYS A C 1
ATOM 670 O O . CYS A 1 89 ? -6.832 1.322 -11.962 1.00 98.69 89 CYS A O 1
ATOM 672 N N . PRO A 1 90 ? -6.315 1.707 -14.114 1.00 98.62 90 PRO A N 1
ATOM 673 C CA . PRO A 1 90 ? -5.634 2.987 -13.865 1.00 98.62 90 PRO A CA 1
ATOM 674 C C . PRO A 1 90 ? -6.542 4.162 -13.452 1.00 98.62 90 PRO A C 1
ATOM 676 O O . PRO A 1 90 ? -6.074 5.293 -13.325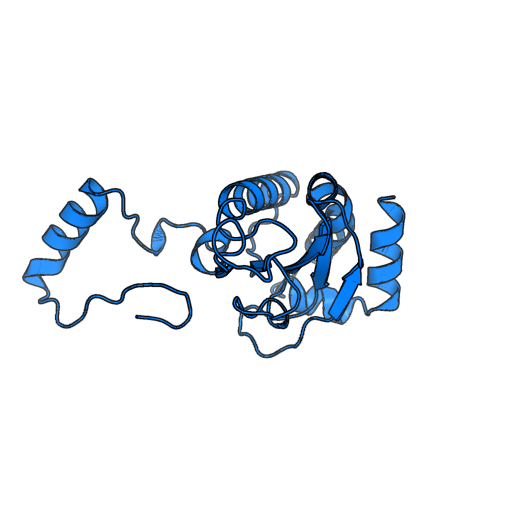 1.00 98.62 90 PRO A O 1
ATOM 679 N N . ASN A 1 91 ? -7.828 3.942 -13.172 1.00 98.62 91 ASN A N 1
ATOM 680 C CA . ASN A 1 91 ? -8.722 5.021 -12.728 1.00 98.62 91 ASN A CA 1
ATOM 681 C C . ASN A 1 91 ? -8.430 5.513 -11.300 1.00 98.62 91 ASN A C 1
ATOM 683 O O . ASN A 1 91 ? -8.855 6.600 -10.920 1.00 98.62 91 ASN A O 1
ATOM 687 N N . GLY A 1 92 ? -7.713 4.725 -10.490 1.00 98.06 92 GLY A N 1
ATOM 688 C CA . GLY A 1 92 ? -7.206 5.189 -9.199 1.00 98.06 92 GLY A CA 1
ATOM 689 C C . GLY A 1 92 ? -8.250 5.331 -8.084 1.00 98.06 92 GLY A C 1
ATOM 690 O O . GLY A 1 92 ? -8.052 6.139 -7.180 1.00 98.06 92 GLY A O 1
ATOM 691 N N . CYS A 1 93 ? -9.334 4.545 -8.087 1.00 98.62 93 CYS A N 1
ATOM 692 C CA . CYS A 1 93 ? -10.413 4.640 -7.087 1.00 98.62 93 CYS A CA 1
ATOM 693 C C . CYS A 1 93 ? -9.934 4.478 -5.628 1.00 98.62 93 CYS A C 1
ATOM 695 O O . CYS A 1 93 ? -10.448 5.148 -4.736 1.00 98.62 93 CYS A O 1
ATOM 697 N N . ALA A 1 94 ? -8.922 3.636 -5.382 1.00 98.44 94 ALA A N 1
ATOM 698 C CA . ALA A 1 94 ? -8.308 3.471 -4.059 1.00 98.44 94 ALA A CA 1
ATOM 699 C C . ALA A 1 94 ? -7.195 4.494 -3.770 1.00 98.44 94 ALA A C 1
ATOM 701 O O . ALA A 1 94 ? -6.527 4.404 -2.746 1.00 98.44 94 ALA A O 1
ATOM 702 N N . ARG A 1 95 ? -6.982 5.478 -4.657 1.00 98.56 95 ARG A N 1
ATOM 703 C CA . ARG A 1 95 ? -5.912 6.489 -4.595 1.00 98.56 95 ARG A CA 1
ATOM 704 C C . ARG A 1 95 ? -4.499 5.869 -4.492 1.00 98.56 95 ARG A C 1
ATOM 706 O O . ARG A 1 95 ? -3.744 6.249 -3.586 1.00 98.56 95 ARG A O 1
ATOM 713 N N . PRO A 1 96 ? -4.129 4.927 -5.388 1.00 98.62 96 PRO A N 1
ATOM 714 C CA . PRO A 1 96 ? -2.855 4.204 -5.331 1.00 98.62 96 PRO A CA 1
ATOM 715 C C . PRO A 1 96 ? -1.646 5.106 -5.596 1.00 98.62 96 PRO A C 1
ATOM 717 O O . PRO A 1 96 ? -0.578 4.878 -5.045 1.00 98.62 96 PRO A O 1
ATOM 720 N N . TYR A 1 97 ? -1.833 6.196 -6.343 1.00 98.69 97 TYR A N 1
ATOM 721 C CA . TYR A 1 97 ? -0.782 7.158 -6.689 1.00 98.69 97 TYR A CA 1
ATOM 722 C C . TYR A 1 97 ? -0.246 7.966 -5.500 1.00 98.69 97 TYR A C 1
ATOM 724 O O . TYR A 1 97 ? 0.721 8.698 -5.652 1.00 98.69 97 TYR A O 1
ATOM 732 N N . MET A 1 98 ? -0.861 7.848 -4.322 1.00 98.31 98 MET A N 1
ATOM 733 C CA . MET A 1 98 ? -0.395 8.488 -3.086 1.00 98.31 98 MET A CA 1
ATOM 734 C C . MET A 1 98 ? 0.280 7.496 -2.125 1.00 98.31 98 MET A C 1
ATOM 736 O O . MET A 1 98 ? 0.764 7.902 -1.070 1.00 98.31 98 MET A O 1
ATOM 740 N N . ALA A 1 99 ? 0.250 6.198 -2.441 1.00 98.38 99 ALA A N 1
ATOM 741 C CA . ALA A 1 99 ? 0.778 5.141 -1.587 1.00 98.38 99 ALA A CA 1
ATOM 742 C C . ALA A 1 99 ? 2.306 5.069 -1.653 1.00 98.38 99 ALA A C 1
ATOM 744 O O . ALA A 1 99 ? 2.916 5.443 -2.654 1.00 98.38 99 ALA A O 1
ATOM 745 N N . GLU A 1 100 ? 2.926 4.541 -0.599 1.00 98.50 100 GLU A N 1
ATOM 746 C CA . GLU A 1 100 ? 4.354 4.217 -0.643 1.00 98.50 100 GLU A CA 1
ATOM 747 C C . GLU A 1 100 ? 4.617 3.064 -1.623 1.00 98.50 100 GLU A C 1
ATOM 749 O O . GLU A 1 100 ? 5.618 3.100 -2.339 1.00 98.50 100 GLU A O 1
ATOM 754 N N . LEU A 1 101 ? 3.679 2.108 -1.690 1.00 98.69 101 LEU A N 1
ATOM 755 C CA . LEU A 1 101 ? 3.618 1.029 -2.673 1.00 98.69 101 LEU A CA 1
ATOM 756 C C . LEU A 1 101 ? 2.202 0.949 -3.268 1.00 98.69 101 LEU A C 1
ATOM 758 O O . LEU A 1 101 ? 1.230 0.622 -2.585 1.00 98.69 101 LEU A O 1
ATOM 762 N N . GLY A 1 102 ? 2.080 1.274 -4.551 1.00 98.75 102 GLY A N 1
ATOM 763 C CA . GLY A 1 102 ? 0.839 1.229 -5.317 1.00 98.75 102 GLY A CA 1
ATOM 764 C C . GLY A 1 102 ? 0.855 0.115 -6.361 1.00 98.75 102 GLY A C 1
ATOM 765 O O . GLY A 1 102 ? 1.771 0.051 -7.179 1.00 98.75 102 GLY A O 1
ATOM 766 N N . LEU A 1 103 ? -0.185 -0.718 -6.374 1.00 98.88 103 LEU A N 1
ATOM 767 C CA . LEU A 1 103 ? -0.424 -1.733 -7.402 1.00 98.88 103 LEU A CA 1
ATOM 768 C C . LEU A 1 103 ? -1.602 -1.299 -8.276 1.00 98.88 103 LEU A C 1
ATOM 770 O O . LEU A 1 103 ? -2.735 -1.172 -7.805 1.00 98.88 103 LEU A O 1
ATOM 774 N N . VAL A 1 104 ? -1.342 -1.038 -9.556 1.00 98.88 104 VAL A N 1
ATOM 775 C CA . VAL A 1 104 ? -2.351 -0.504 -10.484 1.00 98.88 104 VAL A CA 1
ATOM 776 C C . VAL A 1 104 ? -2.525 -1.449 -11.660 1.00 98.88 104 VAL A C 1
ATOM 778 O O . VAL A 1 104 ? -1.613 -1.610 -12.459 1.00 98.88 104 VAL A O 1
ATOM 781 N N . GLY A 1 105 ? -3.691 -2.076 -11.775 1.00 98.69 105 GLY A N 1
ATOM 782 C CA . GLY A 1 105 ? -3.966 -3.096 -12.782 1.00 98.69 105 GLY A CA 1
ATOM 783 C C . GLY A 1 105 ? -3.651 -2.652 -14.209 1.00 98.69 105 GLY A C 1
ATOM 784 O O . GLY A 1 105 ? -4.109 -1.593 -14.648 1.00 98.69 105 GLY A O 1
ATOM 785 N N . SER A 1 106 ? -2.885 -3.474 -14.930 1.00 98.00 106 SER A N 1
ATOM 786 C CA . SER A 1 106 ? -2.416 -3.192 -16.296 1.00 98.00 106 SER A CA 1
ATOM 787 C C . SER A 1 106 ? -2.576 -4.349 -17.282 1.00 98.00 106 SER A C 1
ATOM 789 O O . SER A 1 106 ? -2.308 -4.189 -18.475 1.00 98.00 106 SER A O 1
ATOM 791 N N . GLY A 1 107 ? -3.061 -5.491 -16.804 1.00 97.62 107 GLY A N 1
ATOM 792 C CA . GLY A 1 107 ? -3.375 -6.683 -17.581 1.00 97.62 107 GLY A CA 1
ATOM 793 C C . GLY A 1 107 ? -3.826 -7.805 -16.651 1.00 97.62 107 GLY A C 1
ATOM 794 O O . GLY A 1 107 ? -3.795 -7.644 -15.433 1.00 97.62 107 GLY A O 1
ATOM 795 N N . VAL A 1 108 ? -4.228 -8.945 -17.213 1.00 97.06 108 VAL A N 1
ATOM 796 C CA . VAL A 1 108 ? -4.629 -10.121 -16.423 1.00 97.06 108 VAL A CA 1
ATOM 797 C C . VAL A 1 108 ? -3.477 -10.534 -15.504 1.00 97.06 108 VAL A C 1
ATOM 799 O O . VAL A 1 108 ? -2.391 -10.832 -15.994 1.00 97.06 108 VAL A O 1
ATOM 802 N N . ASN A 1 109 ? -3.709 -10.528 -14.186 1.00 96.62 109 ASN A N 1
ATOM 803 C CA . ASN A 1 109 ? -2.705 -10.812 -13.150 1.00 96.62 109 ASN A CA 1
ATOM 804 C C . ASN A 1 109 ? -1.430 -9.950 -13.241 1.00 96.62 109 ASN A C 1
ATOM 806 O O . ASN A 1 109 ? -0.375 -10.347 -12.748 1.00 96.62 109 ASN A O 1
ATOM 810 N N . GLN A 1 110 ? -1.523 -8.764 -13.848 1.00 98.31 110 GLN A N 1
ATOM 811 C CA . GLN A 1 110 ? -0.409 -7.839 -14.038 1.00 98.31 110 GLN A CA 1
ATOM 812 C C . GLN A 1 110 ? -0.738 -6.453 -13.490 1.00 98.31 110 GLN A C 1
ATOM 814 O O . GLN A 1 110 ? -1.846 -5.931 -13.659 1.00 98.31 110 GLN A O 1
ATOM 819 N N . TYR A 1 111 ? 0.265 -5.834 -12.874 1.00 98.75 111 TYR A N 1
ATOM 820 C CA . TYR A 1 111 ? 0.154 -4.525 -12.248 1.00 98.75 111 TYR A CA 1
ATOM 821 C C . TYR A 1 111 ? 1.294 -3.611 -12.700 1.00 98.75 111 TYR A C 1
ATOM 823 O O . TYR A 1 111 ? 2.439 -4.027 -12.882 1.00 98.75 111 TYR A O 1
ATOM 831 N N . GLN A 1 112 ? 0.989 -2.328 -12.858 1.00 98.69 112 GLN A N 1
ATOM 832 C CA . GLN A 1 112 ? 1.986 -1.279 -12.750 1.00 98.69 112 GLN A CA 1
ATOM 833 C C . GLN A 1 112 ? 2.415 -1.160 -11.288 1.00 98.69 112 GLN A C 1
ATOM 835 O O . GLN A 1 112 ? 1.562 -1.078 -10.397 1.00 98.69 112 GLN A O 1
ATOM 840 N N . LEU A 1 113 ? 3.724 -1.084 -11.064 1.00 98.69 113 LEU A N 1
ATOM 841 C CA . LEU A 1 113 ? 4.301 -0.814 -9.754 1.00 98.69 113 LEU A CA 1
ATOM 842 C C . LEU A 1 113 ? 4.557 0.688 -9.620 1.00 98.69 113 LEU A C 1
ATOM 844 O O . LEU A 1 113 ? 5.377 1.251 -10.350 1.00 98.69 113 LEU A O 1
ATOM 848 N N . TRP A 1 114 ? 3.854 1.327 -8.689 1.00 98.81 114 TRP A N 1
ATOM 849 C CA . TRP A 1 114 ? 4.010 2.739 -8.351 1.00 98.81 114 TRP A CA 1
ATOM 850 C C . TRP A 1 114 ? 4.681 2.880 -6.987 1.00 98.81 114 TRP A C 1
ATOM 852 O O . TRP A 1 114 ? 4.224 2.280 -6.019 1.00 98.81 114 TRP A O 1
ATOM 862 N N . LEU A 1 115 ? 5.741 3.682 -6.889 1.00 98.75 115 LEU A N 1
ATOM 863 C CA . LEU A 1 115 ? 6.518 3.837 -5.653 1.00 98.75 115 LEU A CA 1
ATOM 864 C C . LEU A 1 115 ? 6.804 5.307 -5.342 1.00 98.75 115 LEU A C 1
ATOM 866 O O . LEU A 1 115 ? 6.845 6.146 -6.241 1.00 98.75 115 LEU A O 1
ATOM 870 N N . GLY A 1 116 ? 7.061 5.611 -4.070 1.00 97.81 116 GLY A N 1
ATOM 871 C CA . GLY A 1 116 ? 7.552 6.930 -3.650 1.00 97.81 116 GLY A CA 1
ATOM 872 C C . GLY A 1 116 ? 6.480 7.921 -3.190 1.00 97.81 116 GLY A C 1
ATOM 873 O O . GLY A 1 116 ? 6.787 9.099 -3.017 1.00 97.81 116 GLY A O 1
ATOM 874 N N . GLY A 1 117 ? 5.240 7.469 -2.961 1.00 98.19 117 GLY A N 1
ATOM 875 C CA . GLY A 1 117 ? 4.274 8.244 -2.177 1.00 98.19 117 GLY A CA 1
ATOM 876 C C . GLY A 1 117 ? 4.677 8.320 -0.701 1.00 98.19 117 GLY A C 1
ATOM 877 O O . GLY A 1 117 ? 5.830 8.089 -0.344 1.00 98.19 117 GLY A O 1
ATOM 878 N N . SER A 1 118 ? 3.753 8.648 0.198 1.00 96.31 118 SER A N 1
ATOM 879 C CA . SER A 1 118 ? 4.093 8.779 1.622 1.00 96.31 118 SER A CA 1
ATOM 880 C C . SER A 1 118 ? 2.968 8.340 2.545 1.00 96.31 118 SER A C 1
ATOM 882 O O . SER A 1 118 ? 1.790 8.467 2.216 1.00 96.31 118 SER A O 1
ATOM 884 N N . ALA A 1 119 ? 3.321 7.879 3.748 1.00 93.56 119 ALA A N 1
ATOM 885 C CA . ALA A 1 119 ? 2.349 7.449 4.757 1.00 93.56 119 ALA A CA 1
ATOM 886 C C . ALA A 1 119 ? 1.341 8.553 5.145 1.00 93.56 119 ALA A C 1
ATOM 888 O O . ALA A 1 119 ? 0.198 8.264 5.488 1.00 93.56 119 ALA A O 1
ATOM 889 N N . ASN A 1 120 ? 1.743 9.826 5.051 1.00 94.75 120 ASN A N 1
ATOM 890 C CA . ASN A 1 120 ? 0.879 10.987 5.282 1.00 94.75 120 ASN A CA 1
ATOM 891 C C . ASN A 1 120 ? 0.187 11.519 4.009 1.00 94.75 120 ASN A C 1
ATOM 893 O O . ASN A 1 120 ? -0.486 12.545 4.081 1.00 94.75 120 ASN A O 1
ATOM 897 N N . LEU A 1 121 ? 0.337 10.838 2.864 1.00 95.88 121 LEU A N 1
ATOM 898 C CA . LEU A 1 121 ? -0.305 11.159 1.583 1.00 95.88 121 LEU A CA 1
ATOM 899 C C . LEU A 1 121 ? 0.022 12.564 1.045 1.00 95.88 121 LEU A C 1
ATOM 901 O O . LEU A 1 121 ? -0.841 13.224 0.470 1.00 95.88 121 LEU A O 1
ATOM 905 N N . GLN A 1 122 ? 1.254 13.036 1.236 1.00 96.56 122 GLN A N 1
ATOM 906 C CA . GLN A 1 122 ? 1.717 14.352 0.767 1.00 96.56 122 GLN A CA 1
ATOM 907 C C . GLN A 1 122 ? 2.637 14.281 -0.458 1.00 96.56 122 GLN A C 1
ATOM 909 O O . GLN A 1 122 ? 2.908 15.310 -1.075 1.00 96.56 122 GLN A O 1
ATOM 914 N N . HIS A 1 123 ? 3.092 13.085 -0.832 1.00 96.75 123 HIS A N 1
ATOM 915 C CA . HIS A 1 123 ? 3.938 12.862 -2.001 1.00 96.75 123 HIS A CA 1
ATOM 916 C C . HIS A 1 123 ? 3.224 11.991 -3.035 1.00 96.75 123 HIS A C 1
ATOM 918 O O . HIS A 1 123 ? 2.503 11.055 -2.685 1.00 96.75 123 HIS A O 1
ATOM 924 N N . LEU A 1 124 ? 3.428 12.320 -4.312 1.00 98.12 124 LEU A N 1
ATOM 925 C CA . LEU A 1 124 ? 2.916 11.553 -5.442 1.00 98.12 124 LEU A CA 1
ATOM 926 C C . LEU A 1 124 ? 3.920 10.452 -5.803 1.00 98.12 124 LEU A C 1
ATOM 928 O O . LEU A 1 124 ? 5.094 10.736 -6.041 1.00 98.12 124 LEU A O 1
ATOM 932 N N . ALA A 1 125 ? 3.441 9.215 -5.873 1.00 98.50 125 ALA A N 1
ATOM 933 C CA . ALA A 1 125 ? 4.198 8.077 -6.365 1.00 98.50 125 ALA A CA 1
ATOM 934 C C . ALA A 1 125 ? 4.492 8.209 -7.868 1.00 98.50 125 ALA A C 1
ATOM 936 O O . ALA A 1 125 ? 3.800 8.911 -8.609 1.00 98.50 125 ALA A O 1
ATOM 937 N N . ARG A 1 126 ? 5.504 7.482 -8.335 1.00 98.19 126 ARG A N 1
ATOM 938 C CA . ARG A 1 126 ? 5.903 7.408 -9.743 1.00 98.19 126 ARG A CA 1
ATOM 939 C C . ARG A 1 126 ? 5.765 5.984 -10.272 1.00 98.19 126 ARG A C 1
ATOM 941 O O . ARG A 1 126 ? 6.006 5.049 -9.508 1.00 98.19 126 ARG A O 1
ATOM 948 N N . PRO A 1 127 ? 5.405 5.801 -11.554 1.00 97.56 127 PRO A N 1
ATOM 949 C CA . PRO A 1 127 ? 5.352 4.479 -12.160 1.00 97.56 127 PRO A CA 1
ATOM 950 C C . PRO A 1 127 ? 6.773 3.993 -12.453 1.00 97.56 127 PRO A C 1
ATOM 952 O O . PRO A 1 127 ? 7.513 4.647 -13.187 1.00 97.56 127 PRO A O 1
ATOM 955 N N . PHE A 1 128 ? 7.142 2.834 -11.915 1.00 97.94 128 PHE A N 1
ATOM 956 C CA . PHE A 1 128 ? 8.452 2.227 -12.144 1.00 97.94 128 PHE A CA 1
ATOM 957 C C . PHE A 1 128 ? 8.391 1.025 -13.084 1.00 97.94 128 PHE A C 1
ATOM 959 O O . PHE A 1 128 ? 9.214 0.933 -13.992 1.00 97.94 128 PHE A O 1
ATOM 966 N N . LEU A 1 129 ? 7.383 0.161 -12.937 1.00 97.44 129 LEU A N 1
ATOM 967 C CA . LEU A 1 129 ? 7.153 -0.985 -13.824 1.00 97.44 129 LEU A CA 1
ATOM 968 C C . LEU A 1 129 ? 5.758 -0.918 -14.428 1.00 97.44 129 LEU A C 1
ATOM 970 O O . LEU A 1 129 ? 4.824 -0.458 -13.776 1.00 97.44 129 LEU A O 1
ATOM 974 N N . GLN A 1 130 ? 5.617 -1.377 -15.674 1.00 96.62 130 GLN A N 1
ATOM 975 C CA . GLN A 1 130 ? 4.356 -1.268 -16.413 1.00 96.62 130 GLN A CA 1
ATOM 976 C C . GLN A 1 130 ? 3.487 -2.530 -16.362 1.00 96.62 130 GLN A C 1
ATOM 978 O O . GLN A 1 130 ? 2.261 -2.436 -16.353 1.00 96.62 130 GLN A O 1
ATOM 983 N N . LYS A 1 131 ? 4.110 -3.710 -16.362 1.00 96.62 131 LYS A N 1
ATOM 984 C CA . LYS A 1 131 ? 3.439 -5.013 -16.484 1.00 96.62 131 LYS A CA 1
ATOM 985 C C . LYS A 1 131 ? 4.128 -6.061 -15.612 1.00 96.62 131 LYS A C 1
ATOM 987 O O . LYS A 1 131 ? 4.622 -7.053 -16.129 1.00 96.62 131 LYS A O 1
ATOM 992 N N . MET A 1 132 ? 4.216 -5.800 -14.314 1.00 97.94 132 MET A N 1
ATOM 993 C CA . MET A 1 132 ? 4.765 -6.754 -13.351 1.00 97.94 132 MET A CA 1
ATOM 994 C C . MET A 1 132 ? 3.708 -7.838 -13.081 1.00 97.94 132 MET A C 1
ATOM 996 O O . MET A 1 132 ? 2.612 -7.484 -12.625 1.00 97.94 132 MET A O 1
ATOM 1000 N N . PRO A 1 133 ? 3.973 -9.122 -13.380 1.00 98.12 133 PRO A N 1
ATOM 1001 C CA . PRO A 1 133 ? 3.142 -10.222 -12.900 1.00 98.12 133 PRO A CA 1
ATOM 1002 C C . PRO A 1 133 ? 3.027 -10.175 -11.374 1.00 98.12 133 PRO A C 1
ATOM 1004 O O . PRO A 1 133 ? 3.992 -9.876 -10.677 1.00 98.12 133 PRO A O 1
ATOM 1007 N N . LEU A 1 134 ? 1.838 -10.441 -10.829 1.00 98.19 134 LEU A N 1
ATOM 1008 C CA . LEU A 1 134 ? 1.633 -10.351 -9.378 1.00 98.19 134 LEU A CA 1
ATOM 1009 C C . LEU A 1 134 ? 2.480 -11.357 -8.592 1.00 98.19 134 LEU A C 1
ATOM 1011 O O . LEU A 1 134 ? 2.803 -11.101 -7.436 1.00 98.19 134 LEU A O 1
ATOM 1015 N N . GLU A 1 135 ? 2.804 -12.497 -9.194 1.00 97.81 135 GLU A N 1
ATOM 1016 C CA . GLU A 1 135 ? 3.659 -13.533 -8.604 1.00 97.81 135 GLU A CA 1
ATOM 1017 C C . GLU A 1 135 ? 5.105 -13.067 -8.390 1.00 97.81 135 GLU A C 1
ATOM 1019 O O . GLU A 1 135 ? 5.741 -13.514 -7.444 1.00 97.81 135 GLU A O 1
ATOM 1024 N N . ASP A 1 136 ? 5.574 -12.085 -9.166 1.00 97.56 136 ASP A N 1
ATOM 1025 C CA . ASP A 1 136 ? 6.942 -11.563 -9.081 1.00 97.56 136 ASP A CA 1
ATOM 1026 C C . ASP A 1 136 ? 7.097 -10.443 -8.037 1.00 97.56 136 ASP A C 1
ATOM 1028 O O . ASP A 1 136 ? 8.176 -9.859 -7.911 1.00 97.56 136 ASP A O 1
ATOM 1032 N N . LEU A 1 137 ? 6.028 -10.091 -7.307 1.00 97.81 137 LEU A N 1
ATOM 1033 C CA . LEU A 1 137 ? 5.984 -8.923 -6.418 1.00 97.81 137 LEU A CA 1
ATOM 1034 C C . LEU A 1 137 ? 7.149 -8.898 -5.420 1.00 97.81 137 LEU A C 1
ATOM 1036 O O . LEU A 1 137 ? 7.848 -7.891 -5.335 1.00 97.81 137 LEU A O 1
ATOM 1040 N N . GLU A 1 138 ? 7.356 -9.977 -4.671 1.00 97.25 138 GLU A N 1
ATOM 1041 C CA . GLU A 1 138 ? 8.364 -10.082 -3.616 1.00 97.25 138 GLU A CA 1
ATOM 1042 C C . GLU A 1 138 ? 9.770 -9.967 -4.198 1.00 97.25 138 GLU A C 1
ATOM 1044 O O . GLU A 1 138 ? 10.530 -9.100 -3.769 1.00 97.25 138 GLU A O 1
ATOM 1049 N N . ALA A 1 139 ? 10.078 -10.767 -5.225 1.00 97.19 139 ALA A N 1
ATOM 1050 C CA . ALA A 1 139 ? 11.373 -10.751 -5.904 1.00 97.19 139 ALA A CA 1
ATOM 1051 C C . ALA A 1 139 ? 11.685 -9.372 -6.506 1.00 97.19 139 ALA A C 1
ATOM 1053 O O . ALA A 1 139 ? 12.821 -8.894 -6.451 1.00 97.19 139 ALA A O 1
ATOM 1054 N N . THR A 1 140 ? 10.662 -8.700 -7.035 1.00 97.50 140 THR A N 1
ATOM 1055 C CA . THR A 1 140 ? 10.777 -7.359 -7.612 1.00 97.50 140 THR A CA 1
ATOM 1056 C C . THR A 1 140 ? 11.128 -6.311 -6.558 1.00 97.50 140 THR A C 1
ATOM 1058 O O . THR A 1 140 ? 12.000 -5.473 -6.783 1.00 97.50 140 THR A O 1
ATOM 1061 N N . ILE A 1 141 ? 10.453 -6.312 -5.404 1.00 97.12 141 ILE A N 1
ATOM 1062 C CA . ILE A 1 141 ? 10.639 -5.256 -4.396 1.00 97.12 141 ILE A CA 1
ATOM 1063 C C . ILE A 1 141 ? 11.751 -5.563 -3.391 1.00 97.12 141 ILE A C 1
ATOM 1065 O O . ILE A 1 141 ? 12.210 -4.647 -2.707 1.00 97.12 141 ILE A O 1
ATOM 1069 N N . GLU A 1 142 ? 12.193 -6.816 -3.282 1.00 97.50 142 GLU A N 1
ATOM 1070 C CA . GLU A 1 142 ? 13.178 -7.247 -2.291 1.00 97.50 142 GLU A CA 1
ATOM 1071 C C . GLU A 1 142 ? 14.471 -6.413 -2.298 1.00 97.50 142 GLU A C 1
ATOM 1073 O O . GLU A 1 142 ? 14.846 -5.946 -1.218 1.00 97.50 142 GLU A O 1
ATOM 1078 N N . PRO A 1 143 ? 15.113 -6.102 -3.445 1.00 97.38 143 PRO A N 1
ATOM 1079 C CA . PRO A 1 143 ? 16.311 -5.258 -3.449 1.00 97.38 143 PRO A CA 1
ATOM 1080 C C . PRO A 1 143 ? 16.066 -3.874 -2.828 1.00 97.38 143 PRO A C 1
ATOM 1082 O O . PRO A 1 143 ? 16.911 -3.334 -2.111 1.00 97.38 143 PRO A O 1
ATOM 1085 N N . LEU A 1 144 ? 14.883 -3.294 -3.061 1.00 97.75 144 LEU A N 1
ATOM 1086 C CA . LEU A 1 144 ? 14.496 -2.001 -2.491 1.00 97.75 144 LEU A CA 1
ATOM 1087 C C . LEU A 1 144 ? 14.241 -2.102 -0.984 1.00 97.75 144 LEU A C 1
ATOM 1089 O O . LEU A 1 144 ? 14.607 -1.189 -0.240 1.00 97.75 144 LEU A O 1
ATOM 1093 N N . LEU A 1 145 ? 13.639 -3.203 -0.525 1.00 97.31 145 LEU A N 1
ATOM 1094 C CA . LEU A 1 145 ? 13.422 -3.471 0.896 1.00 97.31 145 LEU A CA 1
ATOM 1095 C C . LEU A 1 145 ? 14.746 -3.694 1.639 1.00 97.31 145 LEU A C 1
ATOM 1097 O O . LEU A 1 145 ? 14.936 -3.124 2.714 1.00 97.31 145 LEU A O 1
ATOM 1101 N N . GLN A 1 146 ? 15.682 -4.447 1.057 1.00 96.88 146 GLN A N 1
ATOM 1102 C CA . GLN A 1 146 ? 17.028 -4.637 1.606 1.00 96.88 146 GLN A CA 1
ATOM 1103 C C . GLN A 1 146 ? 17.770 -3.300 1.708 1.00 96.88 146 GLN A C 1
ATOM 1105 O O . GLN A 1 146 ? 18.232 -2.933 2.787 1.00 96.88 146 GLN A O 1
ATOM 1110 N N . SER A 1 147 ? 17.766 -2.498 0.639 1.00 96.50 147 SER A N 1
ATOM 1111 C CA . SER A 1 147 ? 18.334 -1.145 0.672 1.00 96.50 147 SER A CA 1
ATOM 1112 C C . SER A 1 147 ? 17.678 -0.260 1.741 1.00 96.50 147 SER A C 1
ATOM 1114 O O . SER A 1 147 ? 18.355 0.514 2.419 1.00 96.50 147 SER A O 1
ATOM 1116 N N . TRP A 1 148 ? 16.361 -0.373 1.939 1.00 97.06 148 TRP A N 1
ATOM 1117 C CA . TRP A 1 148 ? 15.651 0.376 2.980 1.00 97.06 148 TRP A CA 1
ATOM 1118 C C . TRP A 1 148 ? 16.021 -0.075 4.397 1.00 97.06 148 TRP A C 1
ATOM 1120 O O . TRP A 1 148 ? 16.098 0.762 5.305 1.00 97.06 148 TRP A O 1
ATOM 1130 N N . LYS A 1 149 ? 16.271 -1.377 4.591 1.00 95.62 149 LYS A N 1
ATOM 1131 C CA . LYS A 1 149 ? 16.808 -1.939 5.839 1.00 95.62 149 LYS A CA 1
ATOM 1132 C C . LYS A 1 149 ? 18.203 -1.377 6.117 1.00 95.62 149 LYS A C 1
ATOM 1134 O O . LYS A 1 149 ? 18.427 -0.823 7.193 1.00 95.62 149 LYS A O 1
ATOM 1139 N N . GLU A 1 150 ? 19.106 -1.470 5.144 1.00 94.62 150 GLU A N 1
ATOM 1140 C CA . GLU A 1 150 ? 20.502 -1.020 5.243 1.00 94.62 150 GLU A CA 1
ATOM 1141 C C . GLU A 1 150 ? 20.625 0.481 5.497 1.00 94.62 150 GLU A C 1
ATOM 1143 O O . GLU A 1 150 ? 21.467 0.915 6.283 1.00 94.62 150 GLU A O 1
ATOM 1148 N N . ALA A 1 151 ? 19.742 1.279 4.893 1.00 91.19 151 ALA A N 1
ATOM 1149 C CA . ALA A 1 151 ? 19.715 2.723 5.086 1.00 91.19 151 ALA A CA 1
ATOM 1150 C C . ALA A 1 151 ? 19.410 3.151 6.532 1.00 91.19 151 ALA A C 1
ATOM 1152 O O . ALA A 1 151 ? 19.508 4.344 6.819 1.00 91.19 151 ALA A O 1
ATOM 1153 N N . GLY A 1 152 ? 19.035 2.218 7.423 1.00 76.19 152 GLY A N 1
ATOM 1154 C CA . GLY A 1 152 ? 19.099 2.375 8.877 1.00 76.19 152 GLY A CA 1
ATOM 1155 C C . GLY A 1 152 ? 18.568 3.719 9.378 1.00 76.19 152 GLY A C 1
ATOM 1156 O O . GLY A 1 152 ? 19.331 4.628 9.688 1.00 76.19 152 GLY A O 1
ATOM 1157 N N . GLY A 1 153 ? 17.246 3.891 9.467 1.00 72.06 153 GLY A N 1
ATOM 1158 C CA . GLY A 1 153 ? 16.690 5.176 9.894 1.00 72.06 153 GLY A CA 1
ATOM 1159 C C . GLY A 1 153 ? 15.177 5.215 10.084 1.00 72.06 153 GLY A C 1
ATOM 1160 O O . GLY A 1 153 ? 14.455 4.264 9.768 1.00 72.06 153 GLY A O 1
ATOM 1161 N N . ARG A 1 154 ? 14.695 6.364 10.585 1.00 78.81 154 ARG A N 1
ATOM 1162 C CA . ARG A 1 154 ? 13.271 6.640 10.875 1.00 78.81 154 ARG A CA 1
ATOM 1163 C C . ARG A 1 154 ? 12.410 6.911 9.635 1.00 78.81 154 ARG A C 1
ATOM 1165 O O . ARG A 1 154 ? 11.201 7.048 9.776 1.00 78.81 154 ARG A O 1
ATOM 1172 N N . ARG A 1 155 ? 13.010 7.014 8.446 1.00 90.06 155 ARG A N 1
ATOM 1173 C CA . ARG A 1 155 ? 12.272 7.317 7.212 1.00 90.06 155 ARG A CA 1
ATOM 1174 C C . ARG A 1 155 ? 11.361 6.172 6.783 1.00 90.06 155 ARG A C 1
ATOM 1176 O O . ARG A 1 155 ? 11.735 4.995 6.897 1.00 90.06 155 ARG A O 1
ATOM 1183 N N . GLY A 1 156 ? 10.193 6.555 6.271 1.00 93.94 156 GLY A N 1
ATOM 1184 C CA . GLY A 1 156 ? 9.256 5.655 5.602 1.00 93.94 156 GLY A CA 1
ATOM 1185 C C . GLY A 1 156 ? 9.852 5.069 4.323 1.00 93.94 156 GLY A C 1
ATOM 1186 O O . GLY A 1 156 ? 10.905 5.514 3.853 1.00 93.94 156 GLY A O 1
ATOM 1187 N N . PHE A 1 157 ? 9.191 4.057 3.775 1.00 97.12 157 PHE A N 1
ATOM 1188 C CA . PHE A 1 157 ? 9.632 3.397 2.552 1.00 97.12 157 PHE A CA 1
ATOM 1189 C C . PHE A 1 157 ? 9.564 4.353 1.358 1.00 97.12 157 PHE A C 1
ATOM 1191 O O . PHE A 1 157 ? 10.520 4.466 0.599 1.00 97.12 157 PHE A O 1
ATOM 1198 N N . GLY A 1 158 ? 8.494 5.137 1.239 1.00 97.38 158 GLY A N 1
ATOM 1199 C CA . GLY A 1 158 ? 8.339 6.074 0.129 1.00 97.38 158 GLY A CA 1
ATOM 1200 C C . GLY A 1 158 ? 9.378 7.203 0.126 1.00 97.38 158 GLY A C 1
ATOM 1201 O O . GLY A 1 158 ? 9.936 7.535 -0.920 1.00 97.38 158 GLY A O 1
ATOM 1202 N N . GLU A 1 159 ? 9.734 7.731 1.303 1.00 96.25 159 GLU A N 1
ATOM 1203 C CA . GLU A 1 159 ? 10.827 8.708 1.434 1.00 96.25 159 GLU A CA 1
ATOM 1204 C C . GLU A 1 159 ? 12.181 8.084 1.059 1.00 96.25 159 GLU A C 1
ATOM 1206 O O . GLU A 1 159 ? 13.014 8.735 0.427 1.00 96.25 159 GLU A O 1
ATOM 1211 N N . HIS A 1 160 ? 12.401 6.814 1.416 1.00 97.31 160 HIS A N 1
ATOM 1212 C CA . HIS A 1 160 ? 13.596 6.076 1.009 1.00 97.31 160 HIS A CA 1
ATOM 1213 C C . HIS A 1 160 ? 13.695 5.942 -0.514 1.00 97.31 160 HIS A C 1
ATOM 1215 O O . HIS A 1 160 ? 14.721 6.317 -1.079 1.00 97.31 160 HIS A O 1
ATOM 1221 N N . ILE A 1 161 ? 12.612 5.531 -1.185 1.00 97.75 161 ILE A N 1
ATOM 1222 C CA . ILE A 1 161 ? 12.537 5.478 -2.655 1.00 97.75 161 ILE A CA 1
ATOM 1223 C C . ILE A 1 161 ? 12.861 6.844 -3.270 1.00 97.75 161 ILE A C 1
ATOM 1225 O O . ILE A 1 161 ? 13.704 6.941 -4.162 1.00 97.75 161 ILE A O 1
ATOM 1229 N N . SER A 1 162 ? 12.263 7.922 -2.754 1.00 95.75 162 SER A N 1
ATOM 1230 C CA . SER A 1 162 ? 12.537 9.273 -3.253 1.00 95.75 162 SER A CA 1
ATOM 1231 C C . SER A 1 162 ? 14.001 9.693 -3.072 1.00 95.75 162 SER A C 1
ATOM 1233 O O . SER A 1 162 ? 14.506 10.475 -3.876 1.00 95.75 162 SER A O 1
ATOM 1235 N N . LYS A 1 163 ? 14.683 9.207 -2.029 1.00 95.69 163 LYS A N 1
ATOM 1236 C CA . LYS A 1 163 ? 16.089 9.528 -1.737 1.00 95.69 163 LYS A CA 1
ATOM 1237 C C . LYS A 1 163 ? 17.078 8.748 -2.597 1.00 95.69 163 LYS A C 1
ATOM 1239 O O . LYS A 1 163 ? 18.137 9.294 -2.890 1.00 95.69 163 LYS A O 1
ATOM 1244 N N . LEU A 1 164 ? 16.743 7.523 -3.002 1.00 96.44 164 LEU A N 1
ATOM 1245 C CA . LEU A 1 164 ? 17.540 6.750 -3.962 1.00 96.44 164 LEU A CA 1
ATOM 1246 C C . LEU A 1 164 ? 17.571 7.418 -5.345 1.00 96.44 164 LEU A C 1
ATOM 1248 O O . LEU A 1 164 ? 18.589 7.368 -6.036 1.00 96.44 164 LEU A O 1
ATOM 1252 N N . GLY A 1 165 ? 16.464 8.064 -5.724 1.00 96.56 165 GLY A N 1
ATOM 1253 C CA . GLY A 1 165 ? 16.278 8.690 -7.029 1.00 96.56 165 GLY A CA 1
ATOM 1254 C C . GLY A 1 165 ? 15.840 7.695 -8.108 1.00 96.56 165 GLY A C 1
ATOM 1255 O O . GLY A 1 165 ? 16.185 6.514 -8.070 1.00 96.56 165 GLY A O 1
ATOM 1256 N N . ASP A 1 166 ? 15.079 8.189 -9.089 1.00 96.25 166 ASP A N 1
ATOM 1257 C CA . ASP A 1 166 ? 14.376 7.344 -10.064 1.00 96.25 166 ASP A CA 1
ATOM 1258 C C . ASP A 1 166 ? 15.307 6.387 -10.829 1.00 96.25 166 ASP A C 1
ATOM 1260 O O . ASP A 1 166 ? 14.955 5.231 -11.037 1.00 96.25 166 ASP A O 1
ATOM 1264 N N . ALA A 1 167 ? 16.496 6.849 -11.235 1.00 96.31 167 ALA A N 1
ATOM 1265 C CA . ALA A 1 167 ? 17.446 6.041 -12.003 1.00 96.31 167 ALA A CA 1
ATOM 1266 C C . ALA A 1 167 ? 17.985 4.849 -11.197 1.00 96.31 167 ALA A C 1
ATOM 1268 O O . ALA A 1 167 ? 18.046 3.736 -11.712 1.00 96.31 167 ALA A O 1
ATOM 1269 N N . THR A 1 168 ? 18.321 5.071 -9.924 1.00 97.06 168 THR A N 1
ATOM 1270 C CA . THR A 1 168 ? 18.793 4.021 -9.013 1.00 97.06 168 THR A CA 1
ATOM 1271 C C . THR A 1 168 ? 17.698 2.992 -8.767 1.00 97.06 168 THR A C 1
ATOM 1273 O O . THR A 1 168 ? 17.944 1.795 -8.863 1.00 97.06 168 THR A O 1
ATOM 1276 N N . VAL A 1 169 ? 16.470 3.453 -8.504 1.00 97.44 169 VAL A N 1
ATOM 1277 C CA . VAL A 1 169 ? 15.318 2.570 -8.272 1.00 97.44 169 VAL A CA 1
ATOM 1278 C C . VAL A 1 169 ? 15.019 1.739 -9.522 1.00 97.44 169 VAL A C 1
ATOM 1280 O O . VAL A 1 169 ? 14.853 0.530 -9.416 1.00 97.44 169 VAL A O 1
ATOM 1283 N N . GLN A 1 170 ? 15.011 2.356 -10.708 1.00 95.75 170 GLN A N 1
ATOM 1284 C CA . GLN A 1 170 ? 14.856 1.649 -11.985 1.00 95.75 170 GLN A CA 1
ATOM 1285 C C . GLN A 1 170 ? 15.921 0.565 -12.176 1.00 95.75 170 GLN A C 1
ATOM 1287 O O . GLN A 1 170 ? 15.598 -0.528 -12.624 1.00 95.75 170 GLN A O 1
ATOM 1292 N N . GLU A 1 171 ? 17.180 0.849 -11.844 1.00 95.56 171 GLU A N 1
ATOM 1293 C CA . GLU A 1 171 ? 18.254 -0.131 -11.995 1.00 95.56 171 GLU A CA 1
ATOM 1294 C C . GLU A 1 171 ? 18.100 -1.303 -11.024 1.00 95.56 171 GLU A C 1
ATOM 1296 O O . GLU A 1 171 ? 18.184 -2.454 -11.440 1.00 95.56 171 GLU A O 1
ATOM 1301 N N . MET A 1 172 ? 17.769 -1.026 -9.761 1.00 96.12 172 MET A N 1
ATOM 1302 C CA . MET A 1 172 ? 17.514 -2.063 -8.758 1.00 96.12 172 MET A CA 1
ATOM 1303 C C . MET A 1 172 ? 16.350 -2.986 -9.141 1.00 96.12 172 MET A C 1
ATOM 1305 O O . MET A 1 172 ? 16.404 -4.175 -8.851 1.00 96.12 172 MET A O 1
ATOM 1309 N N . LEU A 1 173 ? 15.327 -2.461 -9.823 1.00 93.62 173 LEU A N 1
ATOM 1310 C CA . LEU A 1 173 ? 14.173 -3.240 -10.284 1.00 93.62 173 LEU A CA 1
ATOM 1311 C C . LEU A 1 173 ? 14.470 -4.124 -11.508 1.00 93.62 173 LEU A C 1
ATOM 1313 O O . LEU A 1 173 ? 13.720 -5.059 -11.766 1.00 93.62 173 LEU A O 1
ATOM 1317 N N . LYS A 1 174 ? 15.534 -3.854 -12.277 1.00 82.00 174 LYS A N 1
ATOM 1318 C CA . LYS A 1 174 ? 15.926 -4.695 -13.427 1.00 82.00 174 LYS A CA 1
ATOM 1319 C C . LYS A 1 174 ? 16.683 -5.952 -13.020 1.00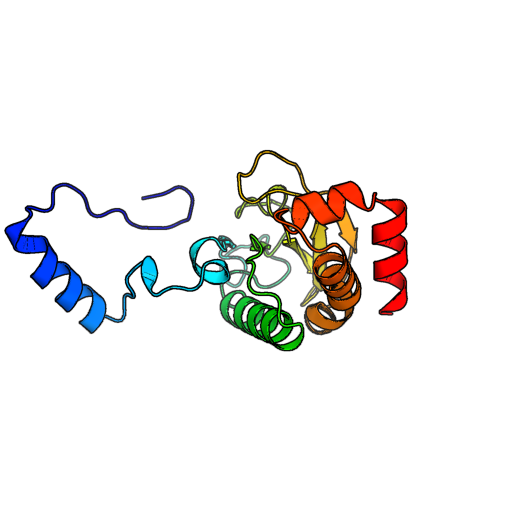 82.00 174 LYS A C 1
ATOM 1321 O O . LYS A 1 174 ? 16.674 -6.913 -13.775 1.00 82.00 174 LYS A O 1
ATOM 1326 N N . VAL A 1 175 ? 17.361 -5.928 -11.871 1.00 60.81 175 VAL A N 1
ATOM 1327 C CA . VAL A 1 175 ? 18.192 -7.047 -11.390 1.00 60.81 175 VAL A CA 1
ATOM 1328 C C . VAL A 1 175 ? 17.337 -8.257 -10.984 1.00 60.81 175 VAL A C 1
ATOM 1330 O O . VAL A 1 175 ? 17.852 -9.367 -10.911 1.00 60.81 175 VAL A O 1
ATOM 1333 N N . SER A 1 176 ? 16.032 -8.058 -10.777 1.00 53.16 176 SER A N 1
ATOM 1334 C CA . SER A 1 176 ? 15.073 -9.104 -10.404 1.00 53.16 176 SER A CA 1
ATOM 1335 C C . SER A 1 176 ? 14.402 -9.830 -11.586 1.00 53.16 176 SER A C 1
ATOM 1337 O O . SER A 1 176 ? 13.546 -10.672 -11.329 1.00 53.16 176 SER A O 1
ATOM 1339 N N . ASN A 1 177 ? 14.757 -9.516 -12.844 1.00 40.56 177 ASN A N 1
ATOM 1340 C CA . ASN A 1 177 ? 14.212 -10.145 -14.064 1.00 40.56 177 ASN A CA 1
ATOM 1341 C C . ASN A 1 177 ? 15.196 -11.115 -14.729 1.00 40.56 177 AS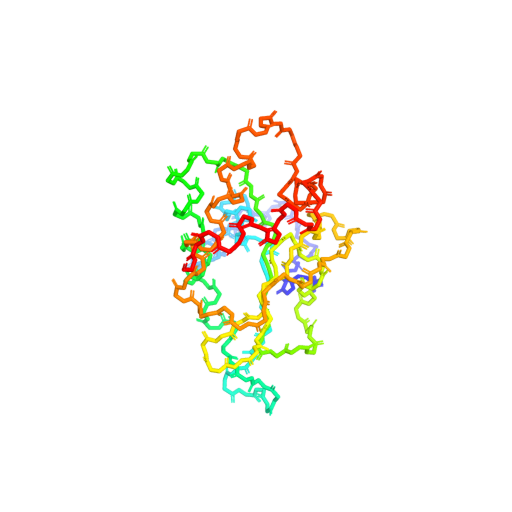N A C 1
ATOM 1343 O O . ASN A 1 177 ? 16.385 -10.745 -14.865 1.00 40.56 177 ASN A O 1
#

Sequence (177 aa):
LTPNQDLLLCNIGSSQKSSIKSELSELGFELPAEVSPLVRHALACPALPTCGLAVTESERVLPDVLERLDSQLNHLEIKKSILVRMTGCPNGCARPYMAELGLVGSGVNQYQLWLGGSANLQHLARPFLQKMPLEDLEATIEPLLQSWKEAGGRRGFGEHISKLGDATVQEMLKVSN

Foldseek 3Di:
DDPQPDDDDPDDDPVCVVVVQVVCVVVVDDDLVVDDPQVSQEEEDQAPDPDPQFQEGTPVCVVVLSVVVVVLCVVLPNPDYFREYEYRAPPCPRVQQQGQWRFHHQHYQWTFTWHQHDPVSPDGTDGQGRTHRNVLVSLQCNLLSNQVVVVDDDDHSSVSVVVCPNVNSNVSRVVSD

Radius of gyration: 17.48 Å; chains: 1; bounding box: 42×28×48 Å